Protein AF-A0AAD7ZX60-F1 (afdb_monomer_lite)

Organism: Diploptera punctata (NCBI:txid6984)

Radius of gyration: 12.78 Å; chains: 1; bounding box: 29×21×32 Å

Foldseek 3Di:
DKEFFDKPVPDDPLQVCLVVVNTDMDDDDPQQQKKKWWWKAAPVRDIITGIDGHGPPPPPVVVVVVVCVVRVIGTPDIDIGRDHHPNHDD

Secondary structure (DSSP, 8-state):
-EEEEEETTTSS-HHHHHHTT-SEEEEPPSS--EEEEEEEE-TTS-EEEEEEEE-GGG-HHHHHHHHHHHTT-EEEEEEEE-STTTTS--

Sequence (90 aa):
IKCYLCHSSKDVDCADLIKTNQVETVECTESETSCLTFDYTETDGFKVSERRCTEARTDPCGMRVKILEYLHGKIDVCKVCDEDYCNGLN

Structure (mmCIF, N/CA/C/O backbone):
data_AF-A0AAD7ZX60-F1
#
_entry.id   AF-A0AAD7ZX60-F1
#
loop_
_atom_site.group_PDB
_atom_site.id
_atom_site.type_symbol
_atom_site.label_atom_id
_atom_site.label_alt_id
_atom_site.label_comp_id
_atom_site.label_asym_id
_atom_site.label_entity_id
_atom_site.label_seq_id
_atom_site.pdbx_PDB_ins_code
_atom_site.Cartn_x
_atom_site.Cartn_y
_atom_site.Cartn_z
_atom_site.occupancy
_atom_site.B_iso_or_equiv
_atom_site.auth_seq_id
_atom_site.auth_comp_id
_atom_site.auth_asym_id
_atom_site.auth_atom_id
_atom_site.pdbx_PDB_model_num
ATOM 1 N N . ILE A 1 1 ? -10.442 2.929 11.026 1.00 92.31 1 ILE A N 1
ATOM 2 C CA . ILE A 1 1 ? -9.681 1.862 10.336 1.00 92.31 1 ILE A CA 1
ATOM 3 C C . ILE A 1 1 ? -8.201 2.109 10.577 1.00 92.31 1 ILE A C 1
ATOM 5 O O . ILE A 1 1 ? -7.801 3.268 10.677 1.00 92.31 1 ILE A O 1
ATOM 9 N N . LYS A 1 2 ? -7.403 1.059 10.738 1.00 95.69 2 LYS A N 1
ATOM 10 C CA . LYS A 1 2 ? -5.947 1.147 10.881 1.00 95.69 2 LYS A CA 1
ATOM 11 C C . LYS A 1 2 ? -5.280 0.613 9.626 1.00 95.69 2 LYS A C 1
ATOM 13 O O . LYS A 1 2 ? -5.687 -0.426 9.128 1.00 9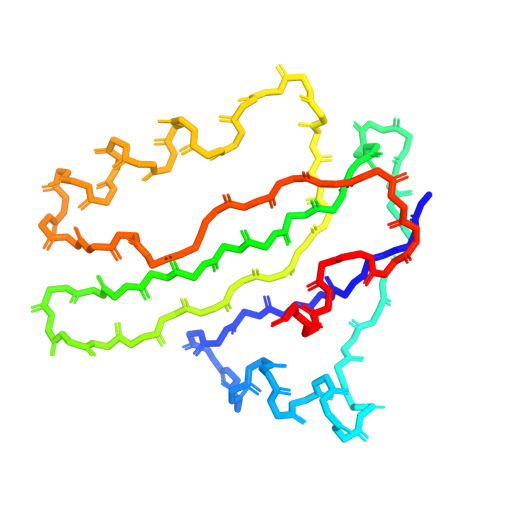5.69 2 LYS A O 1
ATOM 18 N N . CYS A 1 3 ? -4.253 1.288 9.133 1.00 96.00 3 CYS A N 1
ATOM 19 C CA . CYS A 1 3 ? -3.546 0.890 7.917 1.00 96.00 3 CYS 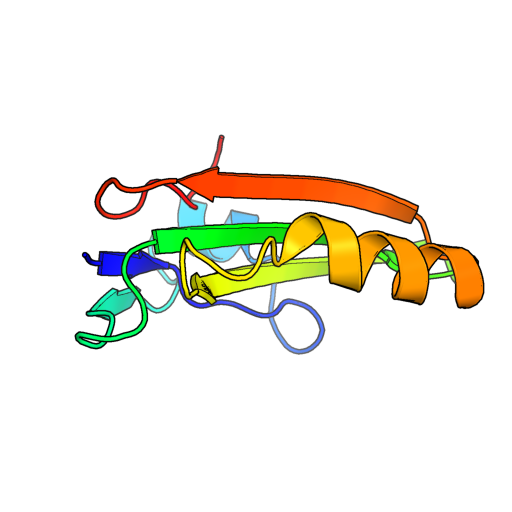A CA 1
ATOM 20 C C . CYS A 1 3 ? -2.037 0.874 8.152 1.00 96.00 3 CYS A C 1
ATOM 22 O O . CYS A 1 3 ? -1.521 1.567 9.034 1.00 96.00 3 CYS A O 1
ATOM 24 N N . TYR A 1 4 ? -1.318 0.117 7.328 1.00 94.62 4 TYR A N 1
ATOM 25 C CA . TYR A 1 4 ? 0.125 0.288 7.197 1.00 94.62 4 TYR A CA 1
ATOM 26 C C . TYR A 1 4 ? 0.434 1.594 6.460 1.00 94.62 4 TYR A C 1
ATOM 28 O O . TYR A 1 4 ? -0.268 1.949 5.505 1.00 94.62 4 TYR A O 1
ATOM 36 N N . LEU A 1 5 ? 1.489 2.283 6.896 1.00 92.69 5 LEU A N 1
ATOM 37 C CA . LEU A 1 5 ? 2.011 3.506 6.298 1.00 92.69 5 LEU A CA 1
ATOM 38 C C . LEU A 1 5 ? 3.450 3.263 5.840 1.00 92.69 5 LEU A C 1
ATOM 40 O O . LEU A 1 5 ? 4.309 2.894 6.635 1.00 92.69 5 LEU A O 1
ATOM 44 N N . CYS A 1 6 ? 3.705 3.423 4.543 1.00 90.12 6 CYS A N 1
ATOM 45 C CA . CYS A 1 6 ? 5.035 3.235 3.972 1.00 90.12 6 CYS A CA 1
ATOM 46 C C . CYS A 1 6 ? 5.145 3.888 2.592 1.00 90.12 6 CYS A C 1
ATOM 48 O O . CYS A 1 6 ? 4.161 3.932 1.852 1.00 90.12 6 CYS A O 1
ATOM 50 N N . HIS A 1 7 ? 6.340 4.357 2.228 1.00 87.19 7 HIS A N 1
ATOM 51 C CA . HIS A 1 7 ? 6.639 4.867 0.892 1.00 87.19 7 HIS A CA 1
ATOM 52 C C . HIS A 1 7 ? 8.088 4.537 0.495 1.00 87.19 7 HIS A C 1
ATOM 54 O O . HIS A 1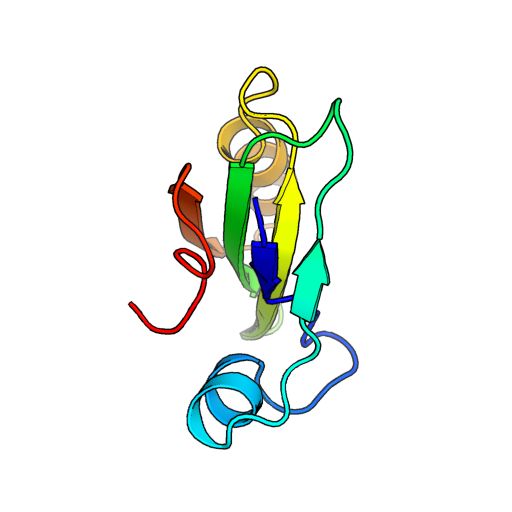 7 ? 9.039 5.201 0.911 1.00 87.19 7 HIS A O 1
ATOM 60 N N . SER A 1 8 ? 8.272 3.518 -0.346 1.00 76.69 8 SER A N 1
ATOM 61 C CA . SER A 1 8 ? 9.593 2.949 -0.656 1.00 76.69 8 SER A CA 1
ATOM 62 C C . SER A 1 8 ? 10.442 3.774 -1.633 1.00 76.69 8 SER A C 1
ATOM 64 O O . SER A 1 8 ? 11.493 3.315 -2.068 1.00 76.69 8 SER A O 1
ATOM 66 N N . SER A 1 9 ? 10.049 5.010 -1.967 1.00 64.44 9 SER A N 1
ATOM 67 C CA . SER A 1 9 ? 10.965 5.940 -2.645 1.00 64.44 9 SER A CA 1
ATOM 68 C C . SER A 1 9 ? 12.074 6.452 -1.706 1.00 64.44 9 SER A C 1
ATOM 70 O O . SER A 1 9 ? 12.999 7.125 -2.160 1.00 64.44 9 SER A O 1
ATOM 72 N N . LYS A 1 10 ? 11.949 6.210 -0.391 1.00 54.56 10 LYS A N 1
ATOM 73 C CA . LYS A 1 10 ? 12.904 6.624 0.654 1.00 54.56 10 LYS A CA 1
ATOM 74 C C . LYS A 1 10 ? 13.297 5.510 1.625 1.00 54.56 10 LYS A C 1
ATOM 76 O O . LYS A 1 10 ? 14.330 5.646 2.272 1.00 54.56 10 LYS A O 1
ATOM 81 N N . ASP A 1 11 ? 12.527 4.431 1.695 1.00 50.31 11 ASP A N 1
ATOM 82 C CA . ASP A 1 11 ? 12.707 3.371 2.680 1.00 50.31 11 ASP A CA 1
ATOM 83 C C . ASP A 1 11 ? 12.986 2.016 2.032 1.00 50.31 11 ASP A C 1
ATOM 85 O O . ASP A 1 11 ? 12.584 1.740 0.900 1.00 50.31 11 ASP A O 1
ATOM 89 N N . VAL A 1 12 ? 13.676 1.172 2.804 1.00 63.50 12 VAL A N 1
ATOM 90 C CA . VAL A 1 12 ? 13.708 -0.291 2.661 1.00 63.50 12 VAL A CA 1
ATOM 91 C C . VAL A 1 12 ? 12.340 -0.801 2.192 1.00 63.50 12 VAL A C 1
ATOM 93 O O . VAL A 1 12 ? 11.314 -0.280 2.624 1.00 63.50 12 VAL A O 1
ATOM 96 N N . ASP A 1 13 ? 12.333 -1.806 1.310 1.00 79.56 13 ASP A N 1
ATOM 97 C CA . ASP A 1 13 ? 11.124 -2.383 0.710 1.00 79.56 13 ASP A CA 1
ATOM 98 C C . ASP A 1 13 ? 9.971 -2.472 1.729 1.00 79.56 13 ASP A C 1
ATOM 100 O O . ASP A 1 13 ? 10.082 -3.147 2.758 1.00 79.56 13 ASP A O 1
ATOM 104 N N . CYS A 1 14 ? 8.857 -1.780 1.447 1.00 83.19 14 CYS A N 1
ATOM 105 C CA . CYS A 1 14 ? 7.676 -1.779 2.309 1.00 83.19 14 CYS A CA 1
ATOM 106 C C . CYS A 1 14 ? 7.215 -3.200 2.639 1.00 83.19 14 CYS A C 1
ATOM 108 O O . CYS A 1 14 ? 6.751 -3.454 3.749 1.00 83.19 14 CYS A O 1
ATOM 110 N N . ALA A 1 15 ? 7.367 -4.140 1.701 1.00 81.62 15 ALA A N 1
ATOM 111 C CA . ALA A 1 15 ? 7.048 -5.536 1.937 1.00 81.62 15 ALA A CA 1
ATOM 112 C C . ALA A 1 15 ? 7.915 -6.136 3.055 1.00 81.62 15 ALA A C 1
ATOM 114 O O . ALA A 1 15 ? 7.401 -6.862 3.904 1.00 81.62 15 ALA A O 1
ATOM 115 N N . ASP A 1 16 ? 9.208 -5.822 3.097 1.00 85.38 16 ASP A N 1
ATOM 116 C CA . ASP A 1 16 ? 10.124 -6.341 4.113 1.00 85.38 16 ASP A CA 1
ATOM 117 C C . ASP A 1 16 ? 9.883 -5.706 5.485 1.00 85.38 16 ASP A C 1
ATOM 119 O O . ASP A 1 16 ? 9.900 -6.411 6.499 1.00 85.38 16 ASP A O 1
ATOM 123 N N . LEU A 1 17 ? 9.551 -4.413 5.532 1.00 86.62 17 LEU A N 1
ATOM 124 C CA . LEU A 1 17 ? 9.124 -3.752 6.769 1.00 86.62 17 LEU A CA 1
ATOM 125 C C . LEU A 1 17 ? 7.827 -4.363 7.319 1.00 86.62 17 LEU A C 1
ATOM 127 O O . LEU A 1 17 ? 7.711 -4.572 8.527 1.00 86.62 17 LEU A O 1
ATOM 131 N N . ILE A 1 18 ? 6.871 -4.719 6.453 1.00 86.69 18 ILE A N 1
ATOM 132 C CA . ILE A 1 18 ? 5.646 -5.417 6.874 1.00 86.69 18 ILE A CA 1
ATOM 133 C C . ILE A 1 18 ? 5.978 -6.831 7.376 1.00 86.69 18 ILE A C 1
ATOM 135 O O . ILE A 1 18 ? 5.538 -7.202 8.463 1.00 86.69 18 ILE A O 1
ATOM 139 N N . LYS A 1 19 ? 6.801 -7.608 6.650 1.00 87.06 19 LYS A N 1
ATOM 140 C CA . LYS A 1 19 ? 7.204 -8.975 7.058 1.00 87.06 19 LYS A CA 1
ATOM 141 C C . LYS A 1 19 ? 7.897 -9.001 8.417 1.00 87.06 19 LYS A C 1
ATOM 143 O O . LYS A 1 19 ? 7.697 -9.928 9.195 1.00 87.06 19 LYS A O 1
ATOM 148 N N . THR A 1 20 ? 8.741 -8.008 8.679 1.00 89.31 20 THR A N 1
ATOM 149 C CA . THR A 1 20 ? 9.508 -7.893 9.927 1.00 89.31 20 THR A CA 1
ATOM 150 C C . THR A 1 20 ? 8.744 -7.166 11.033 1.00 89.31 20 THR A C 1
ATOM 152 O O . THR A 1 20 ? 9.272 -7.026 12.136 1.00 89.31 20 THR A O 1
ATOM 155 N N . ASN A 1 21 ? 7.498 -6.749 10.769 1.00 86.69 21 ASN A N 1
ATOM 156 C CA . ASN A 1 21 ? 6.648 -5.993 11.687 1.00 86.69 21 ASN A CA 1
ATOM 157 C C . ASN A 1 21 ? 7.306 -4.685 12.179 1.00 86.69 21 ASN A C 1
ATOM 159 O O . ASN A 1 21 ? 7.160 -4.296 13.337 1.00 86.69 21 ASN A O 1
ATOM 163 N N . GLN A 1 22 ? 8.070 -4.041 11.294 1.00 88.50 22 GLN A N 1
ATOM 164 C CA . GLN A 1 22 ? 8.769 -2.768 11.516 1.00 88.50 22 GLN A CA 1
ATOM 165 C C . GLN A 1 22 ? 8.141 -1.604 10.742 1.00 88.50 22 GLN A C 1
ATOM 167 O O . GLN A 1 22 ? 8.567 -0.463 10.893 1.00 88.50 22 GLN A O 1
ATOM 172 N N . VAL A 1 23 ? 7.149 -1.888 9.899 1.00 90.94 23 VAL A N 1
ATOM 173 C CA . VAL A 1 23 ? 6.386 -0.873 9.175 1.00 90.94 23 VAL A CA 1
ATOM 174 C C . VAL A 1 23 ? 5.582 -0.004 10.144 1.00 90.94 23 VAL A C 1
ATOM 176 O O . VAL A 1 23 ? 5.033 -0.488 11.136 1.00 90.94 23 VAL A O 1
ATOM 179 N N . GLU A 1 24 ? 5.489 1.286 9.842 1.00 92.12 24 GLU A N 1
ATOM 180 C CA . GLU A 1 24 ? 4.641 2.198 10.597 1.00 92.12 24 GLU A CA 1
ATOM 181 C C . GLU A 1 24 ? 3.158 1.847 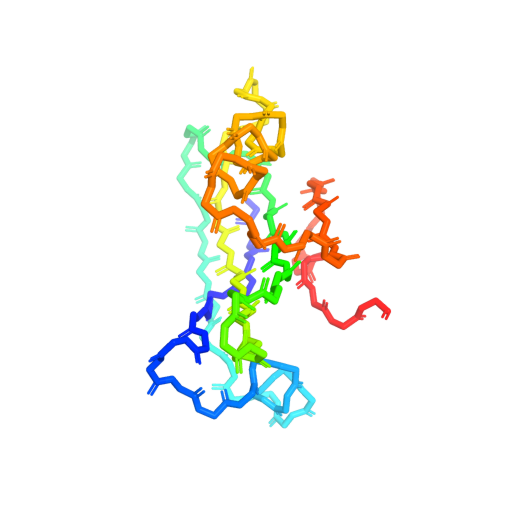10.395 1.00 92.12 24 GLU A C 1
ATOM 183 O O . GLU A 1 24 ? 2.722 1.429 9.318 1.00 92.12 24 GLU A O 1
ATOM 188 N N . THR A 1 25 ? 2.360 2.020 11.445 1.00 93.94 25 THR A N 1
ATOM 189 C CA . THR A 1 25 ? 0.905 1.864 11.386 1.00 93.94 25 THR A CA 1
ATOM 190 C C . THR A 1 25 ? 0.232 3.146 11.822 1.00 93.94 25 THR A C 1
ATOM 192 O O . THR A 1 25 ? 0.668 3.767 12.791 1.00 93.94 25 THR A O 1
ATOM 195 N N . VAL A 1 26 ? -0.876 3.486 11.178 1.00 95.19 26 VAL A N 1
ATOM 196 C CA . VAL A 1 26 ? -1.634 4.702 11.465 1.00 95.19 26 VAL A CA 1
ATOM 197 C C . VAL A 1 26 ? -3.117 4.380 11.623 1.00 95.19 26 VAL A C 1
ATOM 199 O O . VAL A 1 26 ? -3.648 3.493 10.953 1.00 95.19 26 VAL A O 1
ATOM 202 N N . GLU A 1 27 ? -3.786 5.090 12.529 1.00 96.19 27 GLU A N 1
ATOM 203 C CA . GLU A 1 27 ? -5.245 5.120 12.612 1.00 96.19 27 GLU A CA 1
ATOM 204 C C . GLU A 1 27 ? -5.762 6.232 11.697 1.00 96.19 27 GLU A C 1
ATOM 206 O O . GLU A 1 27 ? -5.375 7.391 11.845 1.00 96.19 27 GLU A O 1
ATOM 211 N N . CYS A 1 28 ? -6.584 5.872 10.714 1.00 93.12 28 CYS A N 1
ATOM 212 C CA . CYS A 1 28 ? -7.052 6.815 9.708 1.00 93.12 28 CYS A CA 1
ATOM 213 C C . CYS A 1 28 ? -8.092 7.793 10.263 1.00 93.12 28 CYS A C 1
ATOM 215 O O . CYS A 1 28 ? -8.808 7.502 11.223 1.00 93.12 28 CYS A O 1
ATOM 217 N N . THR A 1 29 ? -8.180 8.957 9.622 1.00 91.25 29 THR A N 1
ATOM 218 C CA . THR A 1 29 ? -9.111 10.032 9.985 1.00 91.25 29 THR A CA 1
ATOM 219 C C . THR A 1 29 ? -10.556 9.719 9.577 1.00 91.25 29 THR A C 1
ATOM 221 O O . THR A 1 29 ? -10.808 8.807 8.794 1.00 91.25 29 THR A O 1
ATOM 224 N N . GLU A 1 30 ? -11.530 10.503 10.060 1.00 83.88 30 GLU A N 1
ATOM 225 C CA . GLU A 1 30 ? -12.950 10.328 9.691 1.00 83.88 30 GLU A CA 1
ATOM 226 C C . GLU A 1 30 ? -13.207 10.429 8.176 1.00 83.88 30 GLU A C 1
ATOM 228 O O . GLU A 1 30 ? -14.143 9.816 7.663 1.00 83.88 30 GLU A O 1
ATOM 233 N N . SER A 1 31 ? -12.380 11.183 7.445 1.00 87.12 31 SER A N 1
ATOM 234 C CA . SER A 1 31 ? -12.452 11.296 5.983 1.00 87.12 31 SER A CA 1
ATOM 235 C C . SER A 1 31 ? -11.828 10.103 5.254 1.00 87.12 31 SER A C 1
ATOM 237 O O . SER A 1 31 ? -12.298 9.714 4.183 1.00 87.12 31 SER A O 1
ATOM 239 N N . GLU A 1 32 ? -10.791 9.496 5.826 1.00 90.94 32 GLU A N 1
ATOM 240 C CA . GLU A 1 32 ? -10.011 8.431 5.195 1.00 90.94 32 GLU A CA 1
ATOM 241 C C . GLU A 1 32 ? -10.473 7.066 5.702 1.00 90.94 32 GLU A C 1
ATOM 243 O O . GLU A 1 32 ? -9.951 6.495 6.656 1.00 90.94 32 GLU A O 1
ATOM 248 N N . THR A 1 33 ? -11.506 6.546 5.056 1.00 91.88 33 THR A N 1
ATOM 249 C CA . THR A 1 33 ? -12.223 5.349 5.511 1.00 91.88 33 THR A CA 1
ATOM 250 C C . THR A 1 33 ? -11.683 4.033 4.950 1.00 91.88 33 THR A C 1
ATOM 252 O O . THR A 1 33 ? -12.221 2.984 5.293 1.00 91.88 33 THR A O 1
ATOM 255 N N . SER A 1 34 ? -10.600 4.070 4.165 1.00 93.94 34 SER A N 1
ATOM 256 C CA . SER A 1 34 ? -10.023 2.894 3.503 1.00 93.94 34 SER A CA 1
ATOM 257 C C . SER A 1 34 ? -8.496 2.877 3.566 1.00 93.94 34 SER A C 1
ATOM 259 O O . SER A 1 34 ? -7.846 3.918 3.684 1.00 93.94 34 SER A O 1
ATOM 261 N N . CYS A 1 35 ? -7.905 1.697 3.395 1.00 94.56 35 CYS A N 1
ATOM 262 C CA . CYS A 1 35 ? -6.476 1.530 3.167 1.00 94.56 35 CYS A CA 1
ATOM 263 C C . CYS A 1 35 ? -6.163 1.406 1.670 1.00 94.56 35 CYS A C 1
ATOM 265 O O . CYS A 1 35 ? -6.887 0.748 0.925 1.00 94.56 35 CYS A O 1
ATOM 267 N N . LEU A 1 36 ? -5.045 1.993 1.241 1.00 93.88 36 LEU A N 1
ATOM 268 C CA . LEU A 1 36 ? -4.496 1.893 -0.111 1.00 93.88 36 LEU A CA 1
ATOM 269 C C . LEU A 1 36 ? -3.217 1.046 -0.115 1.00 93.88 36 LEU A C 1
ATOM 271 O O . LEU A 1 36 ? -2.319 1.246 0.711 1.00 93.88 36 LEU A O 1
ATOM 275 N N . THR A 1 37 ? -3.124 0.168 -1.109 1.00 93.12 37 THR A N 1
ATOM 276 C CA . THR A 1 37 ? -1.903 -0.495 -1.582 1.00 93.12 37 THR A CA 1
ATOM 277 C C . THR A 1 37 ? -1.624 0.016 -2.986 1.00 93.12 37 THR A C 1
ATOM 279 O O . THR A 1 37 ? -2.468 -0.153 -3.869 1.00 93.12 37 THR A O 1
ATOM 282 N N . PHE A 1 38 ? -0.461 0.623 -3.205 1.00 91.44 38 PHE A N 1
ATOM 283 C CA . PHE A 1 38 ? -0.076 1.133 -4.514 1.00 91.44 38 PHE A CA 1
ATOM 284 C C . PHE A 1 38 ? 1.377 0.798 -4.833 1.00 91.44 38 PHE A C 1
ATOM 286 O O . PHE A 1 38 ? 2.279 1.369 -4.233 1.00 91.44 38 PHE A O 1
ATOM 293 N N . ASP A 1 39 ? 1.583 -0.118 -5.776 1.00 89.88 39 ASP A N 1
ATOM 294 C CA . ASP A 1 39 ? 2.901 -0.550 -6.235 1.00 89.88 39 ASP A CA 1
ATOM 295 C C . ASP A 1 39 ? 3.037 -0.237 -7.725 1.00 89.88 39 ASP A C 1
ATOM 297 O O . ASP A 1 39 ? 2.166 -0.588 -8.532 1.00 89.88 39 ASP A O 1
ATOM 301 N N . TYR A 1 40 ? 4.120 0.431 -8.100 1.00 89.44 40 TYR A N 1
ATOM 302 C CA . TYR A 1 40 ? 4.395 0.804 -9.477 1.00 89.44 40 TYR A CA 1
ATOM 303 C C . TYR A 1 40 ? 5.888 0.774 -9.788 1.00 89.44 40 TYR A C 1
ATOM 305 O O . TYR A 1 40 ? 6.741 0.900 -8.914 1.00 89.44 40 TYR A O 1
ATOM 313 N N . THR A 1 41 ? 6.193 0.628 -11.068 1.00 88.31 41 THR A N 1
ATOM 314 C CA . THR A 1 41 ? 7.535 0.695 -11.625 1.00 88.31 41 THR A CA 1
ATOM 315 C C . THR A 1 41 ? 7.663 1.972 -12.460 1.00 88.31 41 THR A C 1
ATOM 317 O O . THR A 1 41 ? 6.856 2.219 -13.358 1.00 88.31 41 THR A O 1
ATOM 320 N N . GLU A 1 42 ? 8.658 2.799 -12.162 1.00 87.31 42 GLU A N 1
ATOM 321 C CA . GLU A 1 42 ? 9.013 3.996 -12.927 1.00 87.31 42 GLU A CA 1
ATOM 322 C C . GLU A 1 42 ? 9.721 3.630 -14.242 1.00 87.31 42 GLU A C 1
ATOM 324 O O . GLU A 1 42 ? 10.071 2.477 -14.500 1.00 87.31 42 GLU A O 1
ATOM 329 N N . THR A 1 43 ? 9.912 4.612 -15.122 1.00 87.31 43 THR A N 1
ATOM 330 C CA . THR A 1 43 ? 10.474 4.399 -16.470 1.00 87.31 43 THR A CA 1
ATOM 331 C C . THR A 1 43 ? 11.903 3.883 -16.489 1.00 87.31 43 THR A C 1
ATOM 333 O O . THR A 1 43 ? 12.296 3.203 -17.435 1.00 87.31 43 THR A O 1
ATOM 336 N N . ASP A 1 44 ? 12.681 4.200 -15.462 1.00 88.00 44 ASP A N 1
ATOM 337 C CA . ASP A 1 44 ? 14.051 3.730 -15.269 1.00 88.00 44 ASP A CA 1
ATOM 338 C C . ASP A 1 44 ? 14.119 2.320 -14.648 1.00 88.00 44 ASP A C 1
ATOM 340 O O . ASP A 1 44 ? 15.207 1.769 -14.467 1.00 88.00 44 ASP A O 1
ATOM 344 N N . GLY A 1 45 ? 12.962 1.710 -14.366 1.00 86.06 45 GLY A N 1
ATOM 345 C CA . GLY A 1 45 ? 12.837 0.396 -13.744 1.00 86.06 45 GLY A CA 1
ATOM 346 C C . GLY A 1 45 ? 12.826 0.426 -12.216 1.00 86.06 45 GLY A C 1
ATOM 347 O O . GLY A 1 45 ? 12.794 -0.645 -11.600 1.00 86.06 45 GLY A O 1
ATOM 348 N N . PHE A 1 46 ? 12.843 1.608 -11.592 1.00 86.12 46 PHE A N 1
ATOM 349 C CA . PHE A 1 46 ? 12.746 1.737 -10.144 1.00 86.12 46 PHE A CA 1
ATOM 350 C C . PHE A 1 46 ? 11.353 1.339 -9.645 1.00 86.12 46 PHE A C 1
ATOM 352 O O . PHE A 1 46 ? 10.339 1.744 -10.208 1.00 86.12 46 PHE A O 1
ATOM 359 N N . LYS A 1 47 ? 11.293 0.527 -8.585 1.00 87.06 47 LYS A N 1
ATOM 360 C CA . LYS A 1 47 ? 10.031 0.064 -7.995 1.00 87.06 47 LYS A CA 1
ATOM 361 C C . LYS A 1 47 ? 9.675 0.892 -6.774 1.00 87.06 47 LYS A C 1
ATOM 363 O O . LYS A 1 47 ? 10.468 1.001 -5.840 1.00 87.06 47 LYS A O 1
ATOM 368 N N . VAL A 1 48 ? 8.453 1.397 -6.765 1.00 87.50 48 VAL A N 1
ATOM 369 C CA . VAL A 1 48 ? 7.881 2.168 -5.671 1.00 87.50 48 VAL A CA 1
ATOM 370 C C . VAL A 1 48 ? 6.671 1.432 -5.121 1.00 87.50 48 VAL A C 1
ATOM 372 O O . VAL A 1 48 ? 5.786 1.021 -5.866 1.00 87.50 48 VAL A O 1
ATOM 375 N N . SER A 1 49 ? 6.631 1.317 -3.803 1.00 89.69 49 SER A N 1
ATOM 376 C CA . SER A 1 49 ? 5.553 0.734 -3.025 1.00 89.69 49 SER A CA 1
ATOM 377 C C . SER A 1 49 ? 5.059 1.771 -2.028 1.00 89.69 49 SER A C 1
ATOM 379 O O . SER A 1 49 ? 5.840 2.363 -1.282 1.00 89.69 49 SER A O 1
ATOM 381 N N . GLU A 1 50 ? 3.752 1.986 -1.991 1.00 91.06 50 GLU A N 1
ATOM 382 C CA . GLU A 1 50 ? 3.091 2.940 -1.109 1.00 91.06 50 GLU A CA 1
ATOM 383 C C . GLU A 1 50 ? 1.943 2.265 -0.363 1.00 91.06 50 GLU A C 1
ATOM 385 O O . GLU A 1 50 ? 1.125 1.534 -0.936 1.00 91.06 50 GLU A O 1
ATOM 390 N N . ARG A 1 51 ? 1.885 2.514 0.942 1.00 93.06 51 ARG A N 1
ATOM 391 C CA . ARG A 1 51 ? 0.828 2.085 1.856 1.00 93.06 51 ARG A CA 1
ATOM 392 C C . ARG A 1 51 ? 0.353 3.315 2.605 1.00 93.06 51 ARG A C 1
ATOM 394 O O . ARG A 1 51 ? 1.189 4.041 3.134 1.00 93.06 51 ARG A O 1
ATOM 401 N N . ARG A 1 52 ? -0.952 3.583 2.618 1.00 93.25 52 ARG A N 1
ATOM 402 C CA . ARG A 1 52 ? -1.522 4.733 3.339 1.00 93.25 52 ARG A CA 1
ATOM 403 C C . ARG A 1 52 ? -3.025 4.603 3.560 1.00 93.25 52 ARG A C 1
ATOM 405 O O . ARG A 1 52 ? -3.677 3.783 2.918 1.00 93.25 52 ARG A O 1
ATOM 412 N N . CYS A 1 53 ? -3.562 5.473 4.407 1.00 95.12 53 CYS A N 1
ATOM 413 C CA . CYS A 1 53 ? -4.988 5.780 4.450 1.00 95.12 53 CYS A CA 1
ATOM 414 C C . CYS A 1 53 ? -5.430 6.498 3.164 1.00 95.12 53 CYS A C 1
ATOM 416 O O . CYS A 1 53 ? -4.641 7.186 2.507 1.00 95.12 53 CYS A O 1
ATOM 418 N N . THR A 1 54 ? -6.688 6.316 2.770 1.00 93.19 54 THR A N 1
ATOM 419 C CA . THR A 1 54 ? -7.271 6.997 1.615 1.00 93.19 54 THR A CA 1
ATOM 420 C C . THR A 1 54 ? -8.779 7.172 1.765 1.00 93.19 54 THR A C 1
ATOM 422 O O . THR A 1 54 ? -9.439 6.479 2.539 1.00 93.19 54 THR A O 1
ATOM 425 N N . GLU A 1 55 ? -9.338 8.110 1.008 1.00 90.75 55 GLU A N 1
ATOM 426 C CA . GLU A 1 55 ? -10.780 8.305 0.932 1.00 90.75 55 GLU A CA 1
ATOM 427 C C . GLU A 1 55 ? -11.394 7.277 -0.030 1.00 90.75 55 GLU A C 1
ATOM 429 O O . GLU A 1 55 ? -11.083 7.271 -1.221 1.00 90.75 55 GLU A O 1
ATOM 434 N N . ALA A 1 56 ? -12.333 6.454 0.447 1.00 74.62 56 ALA A N 1
ATOM 435 C CA . ALA A 1 56 ? -13.016 5.445 -0.375 1.00 74.62 56 ALA A CA 1
ATOM 436 C C . ALA A 1 56 ? -13.684 6.028 -1.638 1.00 74.62 56 ALA A C 1
ATOM 438 O O . ALA A 1 56 ? -13.832 5.363 -2.662 1.00 74.62 56 ALA A O 1
ATOM 439 N N . ARG A 1 57 ? -14.127 7.291 -1.562 1.00 72.50 57 ARG A N 1
ATOM 440 C CA . ARG A 1 57 ? -14.974 7.935 -2.578 1.00 72.50 57 ARG A CA 1
ATOM 441 C C . ARG A 1 57 ? -14.213 8.476 -3.791 1.00 72.50 57 ARG A C 1
ATOM 443 O O . ARG A 1 57 ? -14.865 8.859 -4.758 1.00 72.50 57 ARG A O 1
ATOM 450 N N . THR A 1 58 ? -12.882 8.551 -3.754 1.00 73.19 58 THR A N 1
ATOM 451 C CA . THR A 1 58 ? -12.096 9.302 -4.753 1.00 73.19 58 THR A CA 1
ATOM 452 C C . THR A 1 58 ? -11.445 8.459 -5.854 1.00 73.19 58 THR A C 1
ATOM 454 O O . THR A 1 58 ? -10.722 9.031 -6.662 1.00 73.19 58 THR A O 1
ATOM 457 N N . ASP A 1 59 ? -11.716 7.148 -5.943 1.00 80.81 59 ASP A N 1
ATOM 458 C CA . ASP A 1 59 ? -11.021 6.206 -6.852 1.00 80.81 59 ASP A CA 1
ATOM 459 C C . ASP A 1 59 ? -9.519 6.548 -7.005 1.00 80.81 59 ASP A C 1
ATOM 461 O O . ASP A 1 59 ? -9.049 6.983 -8.068 1.00 80.81 59 ASP A O 1
ATOM 465 N N . PRO A 1 60 ? -8.739 6.402 -5.919 1.00 82.38 60 PRO A N 1
ATOM 466 C CA . PRO A 1 60 ? -7.330 6.784 -5.914 1.00 82.38 60 PRO A CA 1
ATOM 467 C C . PRO A 1 60 ? -6.508 6.002 -6.949 1.00 82.38 60 PRO A C 1
ATOM 469 O O . PRO A 1 60 ? -5.464 6.488 -7.392 1.00 82.38 60 PRO A O 1
ATOM 472 N N . CYS A 1 61 ? -6.983 4.824 -7.366 1.00 86.12 61 CYS A N 1
ATOM 473 C CA . CYS A 1 61 ? -6.372 4.034 -8.425 1.00 86.12 61 CYS A CA 1
ATOM 474 C C . CYS A 1 61 ? -6.555 4.692 -9.792 1.00 86.12 61 CYS A C 1
ATOM 476 O O . CYS A 1 61 ? -5.563 4.945 -10.477 1.00 86.12 61 CYS A O 1
ATOM 478 N N . GLY A 1 62 ? -7.787 5.034 -10.178 1.00 84.94 62 GLY A N 1
ATOM 479 C CA . GLY A 1 62 ? -8.078 5.596 -11.497 1.00 84.94 62 GLY A CA 1
ATOM 480 C C . GLY A 1 62 ? -7.307 6.884 -11.807 1.00 84.94 62 GLY A C 1
ATOM 481 O O . GLY A 1 62 ? -6.827 7.068 -12.929 1.00 84.94 62 GLY A O 1
ATOM 482 N N . MET A 1 63 ? -7.130 7.767 -10.819 1.00 77.44 63 MET A N 1
ATOM 483 C CA . MET A 1 63 ? -6.362 9.004 -11.010 1.00 77.44 63 MET A CA 1
ATOM 484 C C . MET A 1 63 ? -4.861 8.735 -11.186 1.00 77.44 63 MET A C 1
ATOM 486 O O . MET A 1 63 ? -4.229 9.311 -12.073 1.00 77.44 63 MET A O 1
ATOM 490 N N . ARG A 1 64 ? -4.287 7.844 -10.371 1.00 80.38 64 ARG A N 1
ATOM 491 C CA . ARG A 1 64 ? -2.848 7.547 -10.397 1.00 80.38 64 ARG A CA 1
ATOM 492 C C . ARG A 1 64 ? -2.429 6.722 -11.613 1.00 80.38 64 ARG A C 1
ATOM 494 O O . ARG A 1 64 ? -1.329 6.936 -12.116 1.00 80.38 64 ARG A O 1
ATOM 501 N N . VAL A 1 65 ? -3.315 5.866 -12.129 1.00 81.12 65 VAL A N 1
ATOM 502 C CA . VAL A 1 65 ? -3.125 5.156 -13.409 1.00 81.12 65 VAL A CA 1
ATOM 503 C C . VAL A 1 65 ? -2.807 6.131 -14.527 1.00 81.12 65 VAL A C 1
ATOM 505 O O . VAL A 1 65 ? -1.760 6.014 -15.154 1.00 81.12 65 VAL A O 1
ATOM 508 N N . LYS A 1 66 ? -3.639 7.158 -14.708 1.00 81.88 66 LYS A N 1
ATOM 509 C CA . LYS A 1 66 ? -3.452 8.132 -15.790 1.00 81.88 66 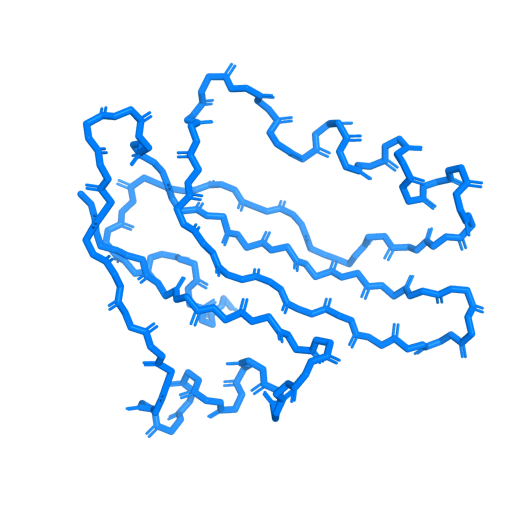LYS A CA 1
ATOM 510 C C . LYS A 1 66 ? -2.137 8.904 -15.681 1.00 81.88 66 LYS A C 1
ATOM 512 O O . LYS A 1 66 ? -1.518 9.208 -16.696 1.00 81.88 66 LYS A O 1
ATOM 517 N N . ILE A 1 67 ? -1.716 9.232 -14.458 1.00 82.19 67 ILE A N 1
ATOM 518 C CA . ILE A 1 67 ? -0.458 9.951 -14.216 1.00 82.19 67 ILE A CA 1
ATOM 519 C C . ILE A 1 67 ? 0.737 9.061 -14.564 1.00 82.19 67 ILE A C 1
ATOM 521 O O . ILE A 1 67 ? 1.643 9.508 -15.261 1.00 82.19 67 ILE A O 1
ATOM 525 N N . LEU A 1 68 ? 0.738 7.803 -14.117 1.00 83.19 68 LEU A N 1
ATOM 526 C CA . LEU A 1 68 ? 1.838 6.884 -14.407 1.00 83.19 68 LEU A CA 1
ATOM 527 C C . LEU A 1 68 ? 1.908 6.502 -15.880 1.00 83.19 68 LEU A C 1
ATOM 529 O O . LEU A 1 68 ? 3.004 6.484 -16.429 1.00 83.19 68 LEU A O 1
ATOM 533 N N . GLU A 1 69 ? 0.768 6.279 -16.535 1.00 80.06 69 GLU A N 1
ATOM 534 C CA . GLU A 1 69 ? 0.714 6.062 -17.984 1.00 80.06 69 GLU A CA 1
ATOM 535 C C . GLU A 1 69 ? 1.323 7.245 -18.747 1.00 80.06 69 GLU A C 1
ATOM 537 O O . GLU A 1 69 ? 2.144 7.044 -19.641 1.00 80.06 69 GLU A O 1
ATOM 542 N 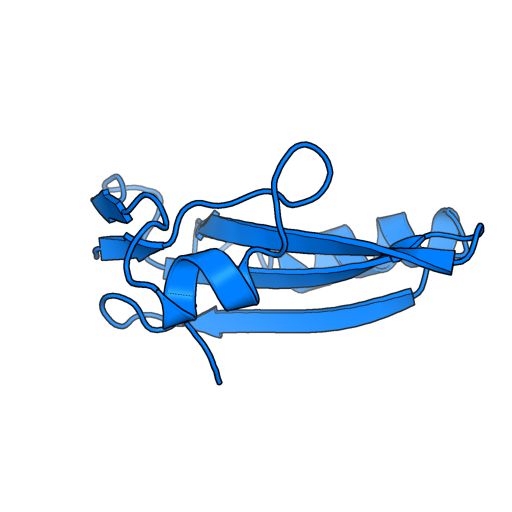N . TYR A 1 70 ? 0.989 8.483 -18.359 1.00 80.62 70 TYR A N 1
ATOM 543 C CA . TYR A 1 70 ? 1.588 9.687 -18.944 1.00 80.62 70 TYR A CA 1
ATOM 544 C C . TYR A 1 70 ? 3.103 9.758 -18.715 1.00 80.62 70 TYR A C 1
ATOM 546 O O . TYR A 1 70 ? 3.848 10.193 -19.591 1.00 80.62 70 TYR A O 1
ATOM 554 N N . LEU A 1 71 ? 3.572 9.313 -17.549 1.00 83.88 71 LEU A N 1
ATOM 555 C CA . LEU A 1 71 ? 4.992 9.259 -17.211 1.00 83.88 71 LEU A CA 1
ATOM 556 C C . LEU A 1 71 ? 5.703 8.021 -17.771 1.00 83.88 71 LEU A C 1
ATOM 558 O O . LEU A 1 71 ? 6.874 7.844 -17.461 1.00 83.88 71 LEU A O 1
ATOM 562 N N . HIS A 1 72 ? 5.037 7.188 -18.584 1.00 83.38 72 HIS A N 1
ATOM 563 C CA . HIS A 1 72 ? 5.546 5.909 -19.101 1.00 83.38 72 HIS A CA 1
ATOM 564 C C . HIS A 1 72 ? 5.941 4.892 -18.005 1.00 83.38 72 HIS A C 1
ATOM 566 O O . HIS A 1 72 ? 6.670 3.935 -18.269 1.00 83.38 72 HIS A O 1
ATOM 572 N N . GLY A 1 73 ? 5.459 5.085 -16.777 1.00 86.50 73 GLY A N 1
ATOM 573 C CA . GLY A 1 73 ? 5.554 4.102 -15.704 1.00 86.50 73 GLY A CA 1
ATOM 574 C C . GLY A 1 73 ? 4.522 2.985 -15.869 1.00 86.50 73 GLY A C 1
ATOM 575 O O . GLY A 1 73 ? 3.606 3.054 -16.691 1.00 86.50 73 GLY A O 1
ATOM 576 N N . LYS A 1 74 ? 4.652 1.939 -15.056 1.00 88.62 74 LYS A N 1
ATOM 577 C CA . LYS A 1 74 ? 3.759 0.780 -15.035 1.00 88.62 74 LYS A CA 1
ATOM 578 C C . LYS A 1 74 ? 3.201 0.583 -13.636 1.00 88.62 74 LYS A C 1
ATOM 580 O O . LYS A 1 74 ? 3.962 0.459 -12.688 1.00 88.62 74 LYS A O 1
ATOM 585 N N . ILE A 1 75 ? 1.884 0.483 -13.507 1.00 89.12 75 ILE A N 1
ATOM 586 C CA . ILE A 1 75 ? 1.277 0.032 -12.250 1.00 89.12 75 ILE A CA 1
ATOM 587 C C . ILE A 1 75 ? 1.385 -1.482 -12.162 1.00 89.12 75 ILE A C 1
ATOM 589 O O . ILE A 1 75 ? 1.012 -2.197 -13.094 1.00 89.12 75 ILE A O 1
ATOM 593 N N . ASP A 1 76 ? 1.864 -1.956 -11.020 1.00 89.44 76 ASP A N 1
ATOM 594 C CA . ASP A 1 76 ? 1.930 -3.373 -10.694 1.00 89.44 76 ASP A CA 1
ATOM 595 C C . ASP A 1 76 ? 0.757 -3.776 -9.791 1.00 89.44 76 ASP A C 1
ATOM 597 O O . ASP A 1 76 ? 0.119 -4.802 -10.033 1.00 89.44 76 ASP A O 1
ATOM 601 N N . VAL A 1 77 ? 0.416 -2.946 -8.798 1.00 90.69 77 VAL A N 1
ATOM 602 C CA . VAL A 1 77 ? -0.721 -3.164 -7.893 1.00 90.69 77 VAL A CA 1
ATOM 603 C C . VAL A 1 77 ? -1.398 -1.835 -7.571 1.00 90.69 77 VAL A C 1
ATOM 605 O O . VAL A 1 77 ? -0.748 -0.875 -7.176 1.00 90.69 77 VAL A O 1
ATOM 608 N N . CYS A 1 78 ? -2.725 -1.789 -7.659 1.00 91.44 78 CYS A N 1
ATOM 609 C CA . CYS A 1 78 ? -3.514 -0.767 -6.978 1.00 91.44 78 CYS A CA 1
ATOM 610 C C . CYS A 1 78 ? -4.752 -1.405 -6.363 1.00 91.44 78 CYS A C 1
ATOM 612 O O . CYS A 1 78 ? -5.559 -2.000 -7.079 1.00 91.44 78 CYS A O 1
ATOM 614 N N . LYS A 1 79 ? -4.881 -1.325 -5.039 1.00 91.62 79 LYS A N 1
ATOM 615 C CA . LYS A 1 79 ? -6.009 -1.895 -4.298 1.00 91.62 79 LYS A CA 1
ATOM 616 C C . LYS A 1 79 ? -6.434 -0.958 -3.182 1.00 91.62 79 LYS A C 1
ATOM 618 O O . LYS A 1 79 ? -5.588 -0.389 -2.496 1.00 91.62 79 LYS A O 1
ATOM 623 N N . VAL A 1 80 ? -7.743 -0.857 -2.995 1.00 92.62 80 VAL A N 1
ATOM 624 C CA . VAL A 1 80 ? -8.377 -0.178 -1.866 1.00 92.62 80 VAL A CA 1
ATOM 625 C C . VAL A 1 80 ? -9.176 -1.222 -1.094 1.00 92.62 80 VAL A C 1
ATOM 627 O O . VAL A 1 80 ? -9.797 -2.089 -1.711 1.00 92.62 80 VAL A O 1
ATOM 630 N N . CYS A 1 81 ? -9.120 -1.177 0.232 1.00 93.00 81 CYS A N 1
ATOM 631 C CA . CYS A 1 81 ? -9.817 -2.117 1.104 1.00 93.00 81 CYS A CA 1
ATOM 632 C C . CYS A 1 81 ? -10.226 -1.449 2.426 1.00 93.00 81 CYS A C 1
ATOM 634 O O . CYS A 1 81 ? -9.604 -0.474 2.848 1.00 93.00 81 CYS A O 1
ATOM 636 N N . ASP A 1 82 ? -11.265 -1.986 3.071 1.00 92.94 82 ASP A N 1
ATOM 637 C CA . ASP A 1 82 ? -11.975 -1.335 4.187 1.00 92.94 82 ASP A CA 1
ATOM 638 C C . ASP A 1 82 ? -11.845 -2.105 5.517 1.00 92.94 82 ASP A C 1
ATOM 640 O O . ASP A 1 82 ? -12.674 -1.973 6.418 1.00 92.94 82 ASP A O 1
ATOM 644 N N . GLU A 1 83 ? -10.798 -2.920 5.649 1.00 93.75 83 GLU A N 1
ATOM 645 C CA . GLU A 1 83 ? -10.497 -3.702 6.853 1.00 93.75 83 GLU A CA 1
ATOM 646 C C . GLU A 1 83 ? -9.178 -3.249 7.492 1.00 93.75 83 GLU A C 1
ATOM 648 O O . GLU A 1 83 ? -8.255 -2.805 6.807 1.00 93.75 83 GLU A O 1
ATOM 653 N N . ASP A 1 84 ? -9.059 -3.378 8.815 1.00 95.44 84 ASP A N 1
ATOM 654 C CA . ASP A 1 84 ? -7.820 -3.025 9.510 1.00 95.44 84 ASP A CA 1
ATOM 655 C C . ASP A 1 84 ? -6.633 -3.827 8.945 1.00 95.44 84 ASP A C 1
ATOM 657 O O . ASP A 1 84 ? -6.664 -5.055 8.864 1.00 95.44 84 ASP A O 1
ATOM 661 N N . TYR A 1 85 ? -5.571 -3.115 8.568 1.00 94.62 85 TYR A N 1
ATOM 662 C CA . TYR A 1 85 ? -4.305 -3.640 8.048 1.00 94.62 85 TYR A CA 1
ATOM 663 C C . TYR A 1 85 ? -4.410 -4.414 6.723 1.00 94.62 85 TYR A C 1
ATOM 665 O O . TYR A 1 85 ? -3.460 -5.083 6.312 1.00 94.62 85 TYR A O 1
ATOM 673 N N . CYS A 1 86 ? -5.521 -4.278 5.996 1.00 94.12 86 CYS A N 1
ATOM 674 C CA . CYS A 1 86 ? -5.761 -4.988 4.736 1.00 94.12 86 CYS A CA 1
ATOM 675 C C . CYS A 1 86 ? -4.801 -4.597 3.598 1.00 94.12 86 CYS A C 1
ATOM 677 O O . CYS A 1 86 ? -4.662 -5.324 2.615 1.00 94.12 86 CYS A O 1
ATOM 679 N N . ASN A 1 87 ? -4.102 -3.464 3.732 1.00 93.44 87 ASN A N 1
ATOM 680 C CA . ASN A 1 87 ? -3.061 -3.042 2.799 1.00 93.44 87 ASN A CA 1
ATOM 681 C C . ASN A 1 87 ? -1.686 -3.674 3.086 1.00 93.44 87 ASN A C 1
ATOM 683 O O . ASN A 1 87 ? -0.672 -3.177 2.600 1.00 93.44 87 ASN A O 1
ATOM 687 N N . GLY A 1 88 ? -1.627 -4.745 3.877 1.00 88.88 88 GLY A N 1
ATOM 688 C CA . GLY A 1 88 ? -0.405 -5.492 4.158 1.00 88.88 88 GLY A CA 1
ATOM 689 C C . GLY A 1 88 ? 0.131 -6.292 2.965 1.00 88.88 88 GLY A C 1
ATOM 690 O O . GLY A 1 88 ? -0.028 -5.932 1.796 1.00 88.88 88 GLY A O 1
ATOM 691 N N . LEU A 1 89 ? 0.806 -7.399 3.271 1.00 81.25 89 LEU A N 1
ATOM 692 C CA . LEU A 1 89 ? 1.245 -8.364 2.265 1.00 81.25 89 LEU A CA 1
ATOM 693 C C . LEU A 1 89 ? 0.022 -9.163 1.802 1.00 81.25 89 LEU A C 1
ATOM 695 O O . LEU A 1 89 ? -0.538 -9.923 2.588 1.00 81.25 89 LEU A O 1
ATOM 699 N N . ASN A 1 90 ? -0.386 -8.959 0.550 1.00 57.09 90 ASN A N 1
ATOM 700 C CA . ASN A 1 90 ? -1.333 -9.837 -0.140 1.00 57.09 90 ASN A CA 1
ATOM 701 C C . ASN A 1 90 ? -0.596 -11.018 -0.768 1.00 57.09 90 ASN A C 1
ATOM 703 O O . ASN A 1 90 ? 0.421 -10.752 -1.449 1.00 57.09 90 ASN A O 1
#

InterPro domains:
  IPR031424 UPAR/Ly6 domain-containing protein Quiver-like [PF17064] (1-87)
  IPR045860 Snake toxin-like superfamily [G3DSA:2.10.60.10] (1-90)
  IPR045860 Snake toxin-like superfamily [SSF57302] (1-88)

pLDDT: mean 86.47, std 8.86, range [50.31, 96.19]